Protein AF-A0A1Y3B2A4-F1 (afdb_monomer_lite)

Structure (mmCIF, N/CA/C/O backbone):
data_AF-A0A1Y3B2A4-F1
#
_entry.id   AF-A0A1Y3B2A4-F1
#
loop_
_atom_site.group_PDB
_atom_site.id
_atom_site.type_symbol
_atom_site.label_atom_id
_atom_site.label_alt_id
_atom_site.label_comp_id
_atom_site.label_asym_id
_atom_site.label_entity_id
_atom_site.label_seq_id
_atom_site.pdbx_PDB_ins_code
_atom_site.Cartn_x
_atom_site.Cartn_y
_atom_site.Cartn_z
_atom_site.occupancy
_atom_site.B_iso_or_equiv
_atom_site.auth_seq_id
_atom_site.auth_comp_id
_atom_site.auth_asym_id
_atom_site.auth_atom_id
_atom_site.pdbx_PDB_model_num
ATOM 1 N N . MET A 1 1 ? -4.646 20.336 -4.733 1.00 46.06 1 MET A N 1
ATOM 2 C CA . MET A 1 1 ? -3.640 19.332 -4.339 1.00 46.06 1 MET A CA 1
ATOM 3 C C . MET A 1 1 ? -4.442 18.161 -3.807 1.00 46.06 1 MET A C 1
ATOM 5 O O . MET A 1 1 ? -5.226 18.386 -2.896 1.00 46.06 1 MET A O 1
ATOM 9 N N . GLU A 1 2 ? -4.420 17.005 -4.473 1.00 53.12 2 GLU A N 1
ATOM 10 C CA . GLU A 1 2 ? -5.168 15.831 -3.998 1.00 53.12 2 GLU A CA 1
ATOM 11 C C . GLU A 1 2 ? -4.705 15.484 -2.585 1.00 53.12 2 GLU A C 1
ATOM 13 O O . GLU A 1 2 ? -3.504 15.336 -2.354 1.00 53.12 2 GLU A O 1
ATOM 18 N N . ASP A 1 3 ? -5.650 15.372 -1.654 1.00 67.69 3 ASP A N 1
ATOM 19 C CA . ASP A 1 3 ? -5.357 14.912 -0.305 1.00 67.69 3 ASP A CA 1
ATOM 20 C C . ASP A 1 3 ? -4.855 13.459 -0.384 1.00 67.69 3 ASP A C 1
ATOM 22 O O . ASP A 1 3 ? -5.584 12.515 -0.733 1.00 67.69 3 ASP A O 1
ATOM 26 N N . CYS A 1 4 ? -3.548 13.302 -0.177 1.00 69.38 4 CYS A N 1
ATOM 27 C CA . CYS A 1 4 ? -2.842 12.034 -0.314 1.00 69.38 4 CYS A CA 1
ATOM 28 C C . CYS A 1 4 ? -2.906 11.192 0.968 1.00 69.38 4 CYS A C 1
ATOM 30 O O . CYS A 1 4 ? -2.397 10.073 0.950 1.00 69.38 4 CYS A O 1
ATOM 32 N N . GLY A 1 5 ? -3.571 11.682 2.023 1.00 84.75 5 GLY A N 1
ATOM 33 C CA . GLY A 1 5 ? -3.589 11.050 3.339 1.00 84.75 5 GLY A CA 1
ATOM 34 C C . GLY A 1 5 ? -2.434 11.494 4.232 1.00 84.75 5 GLY A C 1
ATOM 35 O O . GLY A 1 5 ? -1.621 12.338 3.853 1.00 84.75 5 GLY A O 1
ATOM 36 N N . GLN A 1 6 ? -2.375 10.914 5.429 1.00 93.00 6 GLN A N 1
ATOM 37 C CA . GLN A 1 6 ? -1.330 11.156 6.429 1.00 93.00 6 GLN A CA 1
ATOM 38 C C . GLN A 1 6 ? -0.489 9.899 6.626 1.00 93.00 6 GLN A C 1
ATOM 40 O O . GLN A 1 6 ? -0.914 8.806 6.252 1.00 93.00 6 GLN A O 1
ATOM 45 N N . SER A 1 7 ? 0.715 10.042 7.181 1.00 96.31 7 SER A N 1
ATOM 46 C CA . SER A 1 7 ? 1.572 8.881 7.397 1.00 96.31 7 SER A CA 1
ATOM 47 C C . SER A 1 7 ? 0.946 7.922 8.412 1.00 96.31 7 SER A C 1
ATOM 49 O O . SER A 1 7 ? 0.310 8.334 9.386 1.00 96.31 7 SER A O 1
ATOM 51 N N . LEU A 1 8 ? 1.145 6.622 8.202 1.00 96.44 8 LEU A N 1
ATOM 52 C CA . LEU A 1 8 ? 0.696 5.593 9.129 1.00 96.44 8 LEU A CA 1
ATOM 53 C C . LEU A 1 8 ? 1.376 5.758 10.488 1.00 96.44 8 LEU A C 1
ATOM 55 O O . LEU A 1 8 ? 0.761 5.450 11.500 1.00 96.44 8 LEU A O 1
ATOM 59 N N . TYR A 1 9 ? 2.608 6.274 10.519 1.00 96.31 9 TYR A N 1
ATOM 60 C CA . TYR A 1 9 ? 3.305 6.591 11.765 1.00 96.31 9 TYR A CA 1
ATOM 61 C C . TYR A 1 9 ? 2.518 7.593 12.621 1.00 96.31 9 TYR A C 1
ATOM 63 O O . TYR A 1 9 ? 2.319 7.354 13.808 1.00 96.31 9 TYR A O 1
ATOM 71 N N . ASP A 1 10 ? 2.020 8.672 12.011 1.00 95.62 10 ASP A N 1
ATOM 72 C CA . ASP A 1 10 ? 1.317 9.743 12.730 1.00 95.62 10 ASP A CA 1
ATOM 73 C C . ASP A 1 10 ? -0.091 9.336 13.184 1.00 95.62 10 ASP A C 1
ATOM 75 O O . ASP A 1 10 ? -0.635 9.910 14.127 1.00 95.62 10 ASP A O 1
ATOM 79 N N . GLN A 1 11 ? -0.709 8.370 12.497 1.00 92.56 11 GLN A N 1
ATOM 80 C CA . GLN A 1 11 ? -2.109 8.001 12.715 1.00 92.56 11 GLN A CA 1
ATOM 81 C C . GLN A 1 11 ? -2.312 6.607 13.317 1.00 92.56 11 GLN A C 1
ATOM 83 O O . GLN A 1 11 ? -3.459 6.216 13.518 1.00 92.56 11 GLN A O 1
ATOM 88 N N . MET A 1 12 ? -1.243 5.860 13.613 1.00 91.25 12 MET A N 1
ATOM 89 C CA . MET A 1 12 ? -1.319 4.445 14.004 1.00 91.25 12 MET A CA 1
ATOM 90 C C . MET A 1 12 ? -2.288 4.188 15.167 1.00 91.25 12 MET A C 1
ATOM 92 O O . MET A 1 12 ? -3.070 3.240 15.112 1.00 91.25 12 MET A O 1
ATOM 96 N N . ASP A 1 13 ? -2.280 5.061 16.175 1.00 94.44 13 ASP A N 1
ATOM 97 C CA . ASP A 1 13 ? -3.105 4.930 17.382 1.00 94.44 13 ASP A CA 1
ATOM 98 C C . ASP A 1 13 ? -4.601 5.210 17.141 1.00 94.44 13 ASP A C 1
ATOM 100 O O . ASP A 1 13 ? -5.437 4.919 17.997 1.00 94.44 13 ASP A O 1
ATOM 104 N N . ASN A 1 14 ? -4.965 5.752 15.973 1.00 95.12 14 ASN A N 1
ATOM 105 C CA . ASN A 1 14 ? -6.351 6.071 15.624 1.00 95.12 14 ASN A CA 1
ATOM 106 C C . ASN A 1 14 ? -7.102 4.892 14.990 1.00 95.12 14 ASN A C 1
ATOM 108 O O . ASN A 1 14 ? -8.309 4.997 14.766 1.00 95.12 14 ASN A O 1
ATOM 112 N N . TYR A 1 15 ? -6.414 3.789 14.686 1.00 95.25 15 TYR A N 1
ATOM 113 C CA . TYR A 1 15 ? -6.976 2.690 13.908 1.00 95.25 15 TYR A CA 1
ATOM 114 C C . TYR A 1 15 ? -7.183 1.420 14.719 1.00 95.25 15 TYR A C 1
ATOM 116 O O . TYR A 1 15 ? -6.395 1.042 15.585 1.00 95.25 15 TYR A O 1
ATOM 124 N N . GLN A 1 16 ? -8.253 0.710 14.383 1.00 96.44 16 GLN A N 1
ATOM 125 C CA . GLN A 1 16 ? -8.559 -0.591 14.951 1.00 96.44 16 GLN A CA 1
ATOM 126 C C . GLN A 1 16 ? -7.655 -1.680 14.350 1.00 96.44 16 GLN A C 1
ATOM 128 O O . GLN A 1 16 ? -7.220 -1.571 13.199 1.00 96.44 16 GLN A O 1
ATOM 133 N N . PRO A 1 17 ? -7.434 -2.807 15.057 1.00 96.31 17 PRO A N 1
ATOM 134 C CA . PRO A 1 17 ? -6.597 -3.900 14.556 1.00 96.31 17 PRO A CA 1
ATOM 135 C C . PRO A 1 17 ? -6.990 -4.414 13.162 1.00 96.31 17 PRO A C 1
ATOM 137 O O . PRO A 1 17 ? -6.128 -4.790 12.369 1.00 96.31 17 PRO A O 1
ATOM 140 N N . LEU A 1 18 ? -8.289 -4.410 12.838 1.00 96.69 18 LEU A N 1
ATOM 141 C CA . LEU A 1 18 ? -8.784 -4.835 11.526 1.00 96.69 18 LEU A CA 1
ATOM 142 C C . LEU A 1 18 ? -8.391 -3.863 10.401 1.00 96.69 18 LEU A C 1
ATOM 144 O O . LEU A 1 18 ? -8.101 -4.302 9.289 1.00 96.69 18 LEU A O 1
ATOM 148 N N . GLU A 1 19 ? -8.354 -2.565 10.690 1.00 97.31 19 GLU A N 1
ATOM 149 C CA . GLU A 1 19 ? -7.953 -1.524 9.741 1.00 97.31 19 GLU A CA 1
ATOM 150 C C . GLU A 1 19 ? -6.446 -1.617 9.465 1.00 97.31 19 GLU A C 1
ATOM 152 O O . GLU A 1 19 ? -6.031 -1.663 8.309 1.00 97.31 19 GLU A O 1
ATOM 157 N N . ILE A 1 20 ? -5.630 -1.803 10.509 1.00 97.31 20 ILE A N 1
ATOM 158 C CA . ILE A 1 20 ? -4.185 -2.051 10.372 1.00 97.31 20 ILE A CA 1
ATOM 159 C C . ILE A 1 20 ? -3.904 -3.341 9.585 1.00 97.31 20 ILE A C 1
ATOM 161 O O . ILE A 1 20 ? -3.027 -3.374 8.719 1.00 97.31 20 ILE A O 1
ATOM 165 N N . LEU A 1 21 ? -4.679 -4.405 9.823 1.00 97.56 21 LEU A N 1
ATOM 166 C CA . LEU A 1 21 ? -4.565 -5.643 9.052 1.00 97.56 21 LEU A CA 1
ATOM 167 C C . LEU A 1 21 ? -4.920 -5.432 7.570 1.00 97.56 21 LEU A C 1
ATOM 169 O O . LEU A 1 21 ? -4.291 -6.038 6.701 1.00 97.56 21 LEU A O 1
ATOM 173 N N . SER A 1 22 ? -5.906 -4.582 7.265 1.00 97.12 22 SER A N 1
ATOM 174 C CA . SER A 1 22 ? -6.216 -4.189 5.885 1.00 97.12 22 SER A CA 1
ATOM 175 C C . SER A 1 22 ? -5.056 -3.433 5.246 1.00 97.12 22 SER A C 1
ATOM 177 O O . SER A 1 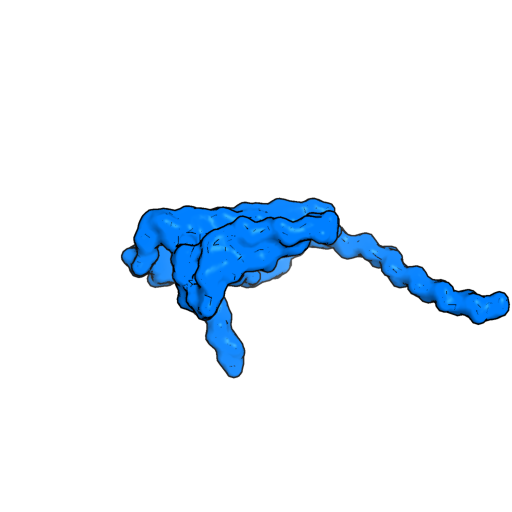22 ? -4.661 -3.771 4.132 1.00 97.12 22 SER A O 1
ATOM 179 N N . VAL A 1 23 ? -4.435 -2.497 5.969 1.00 97.56 23 VAL A N 1
ATOM 180 C CA . VAL A 1 23 ? -3.255 -1.772 5.480 1.00 97.56 23 VAL A CA 1
ATOM 181 C C . VAL A 1 23 ? -2.125 -2.738 5.111 1.00 97.56 23 VAL A C 1
ATOM 183 O O . VAL A 1 23 ? -1.595 -2.674 4.002 1.00 97.56 23 VAL A O 1
ATOM 186 N N . ALA A 1 24 ? -1.811 -3.699 5.983 1.00 97.88 24 ALA A N 1
ATOM 187 C CA . ALA A 1 24 ? -0.794 -4.715 5.710 1.00 97.88 24 ALA A CA 1
ATOM 188 C C . ALA A 1 24 ? -1.124 -5.572 4.471 1.00 97.88 24 ALA A C 1
ATOM 190 O O . ALA A 1 24 ? -0.240 -5.860 3.665 1.00 97.88 24 ALA A O 1
ATOM 191 N N . LYS A 1 25 ? -2.397 -5.947 4.281 1.00 97.75 25 LYS A N 1
ATOM 192 C CA . LYS A 1 25 ? -2.859 -6.699 3.101 1.00 97.75 25 LYS A CA 1
ATOM 193 C C . LYS A 1 25 ? -2.733 -5.888 1.810 1.00 97.75 25 LYS A C 1
ATOM 195 O O . LYS A 1 25 ? -2.252 -6.427 0.817 1.00 97.75 25 LYS A O 1
ATOM 200 N N . GLN A 1 26 ? -3.124 -4.612 1.830 1.00 97.94 26 GLN A N 1
ATOM 201 C CA . GLN A 1 26 ? -3.004 -3.710 0.680 1.00 97.94 26 GLN A CA 1
ATOM 202 C C . GLN A 1 26 ? -1.538 -3.527 0.270 1.00 97.94 26 GLN A C 1
ATOM 204 O O . GLN A 1 26 ? -1.222 -3.604 -0.918 1.00 97.94 26 GLN A O 1
ATOM 209 N N . LEU A 1 27 ? -0.641 -3.343 1.249 1.00 97.94 27 LEU A N 1
ATOM 210 C CA . LEU A 1 27 ? 0.802 -3.271 1.018 1.00 97.94 27 LEU A CA 1
ATOM 211 C C . LEU A 1 27 ? 1.319 -4.573 0.409 1.00 97.94 27 LEU A C 1
ATOM 213 O O . LEU A 1 27 ? 1.933 -4.537 -0.652 1.00 97.94 27 LEU A O 1
ATOM 217 N N . LEU A 1 28 ? 1.031 -5.720 1.032 1.00 97.62 28 LEU A N 1
ATOM 218 C CA . LEU A 1 28 ? 1.485 -7.024 0.551 1.00 97.62 28 LEU A CA 1
ATOM 219 C C . LEU A 1 28 ? 1.039 -7.280 -0.892 1.00 97.62 28 LEU A C 1
ATOM 221 O O . LEU A 1 28 ? 1.854 -7.655 -1.730 1.00 97.62 28 LEU A O 1
ATOM 225 N N . LEU A 1 29 ? -0.239 -7.050 -1.194 1.00 96.56 29 LEU A N 1
ATOM 226 C CA . LEU A 1 29 ? -0.785 -7.278 -2.526 1.00 96.56 29 LEU A CA 1
ATOM 227 C C . LEU A 1 29 ? -0.178 -6.321 -3.561 1.00 96.56 29 LEU A C 1
ATOM 229 O O . LEU A 1 29 ? 0.240 -6.765 -4.629 1.00 96.56 29 LEU A O 1
ATOM 233 N N . GLY A 1 30 ? -0.066 -5.032 -3.229 1.00 96.19 30 GLY A N 1
ATOM 234 C CA . GLY A 1 30 ? 0.576 -4.039 -4.090 1.00 96.19 30 GLY A CA 1
ATOM 235 C C . GLY A 1 30 ? 2.040 -4.373 -4.381 1.00 96.19 30 GLY A C 1
ATOM 236 O O . GLY A 1 30 ? 2.457 -4.336 -5.538 1.00 96.19 30 GLY A O 1
ATOM 237 N N . PHE A 1 31 ? 2.804 -4.767 -3.357 1.00 96.94 31 PHE A N 1
ATOM 238 C CA . PHE A 1 31 ? 4.205 -5.155 -3.505 1.00 96.94 31 PHE A CA 1
ATOM 239 C C . PHE A 1 31 ? 4.382 -6.434 -4.311 1.00 96.94 31 PHE A C 1
ATOM 241 O O . PHE A 1 31 ? 5.213 -6.443 -5.210 1.00 96.94 31 PHE A O 1
ATOM 248 N N . VAL A 1 32 ? 3.588 -7.480 -4.063 1.00 95.75 32 VAL A N 1
ATOM 249 C CA . VAL A 1 32 ? 3.664 -8.726 -4.844 1.00 95.75 32 VAL A CA 1
ATOM 250 C C . VAL A 1 32 ? 3.395 -8.453 -6.323 1.00 95.75 32 VAL A C 1
ATOM 252 O O . VAL A 1 32 ? 4.127 -8.943 -7.180 1.00 95.75 32 VAL A O 1
ATOM 255 N N . ILE A 1 33 ? 2.384 -7.644 -6.647 1.00 95.00 33 ILE A N 1
ATOM 256 C CA . ILE A 1 33 ? 2.083 -7.285 -8.040 1.00 95.00 33 ILE A CA 1
ATOM 257 C C . ILE A 1 33 ? 3.241 -6.487 -8.652 1.00 95.00 33 ILE A C 1
ATOM 259 O O . ILE A 1 33 ? 3.696 -6.809 -9.751 1.00 95.00 33 ILE A O 1
ATOM 263 N N . ALA A 1 34 ? 3.754 -5.480 -7.942 1.00 94.31 34 ALA A N 1
ATOM 264 C CA . ALA A 1 34 ? 4.863 -4.660 -8.421 1.00 94.31 34 ALA A CA 1
ATOM 265 C C . ALA A 1 34 ? 6.164 -5.469 -8.593 1.00 94.31 34 ALA A C 1
ATOM 267 O O . ALA A 1 34 ? 6.881 -5.280 -9.575 1.00 94.31 34 ALA A O 1
ATOM 268 N N . GLU A 1 35 ? 6.452 -6.403 -7.688 1.00 95.19 35 GLU A N 1
ATOM 269 C CA . GLU A 1 35 ? 7.588 -7.322 -7.774 1.00 95.19 35 GLU A CA 1
ATOM 270 C C . GLU A 1 35 ? 7.465 -8.216 -9.012 1.00 95.19 35 GLU A C 1
ATOM 272 O O . GLU A 1 35 ? 8.406 -8.330 -9.795 1.00 95.19 35 GLU A O 1
ATOM 277 N N . LYS A 1 36 ? 6.288 -8.811 -9.243 1.00 93.62 36 LYS A N 1
ATOM 278 C CA . LYS A 1 36 ? 6.064 -9.709 -10.384 1.00 93.62 36 LYS A CA 1
ATOM 279 C C . LYS A 1 36 ? 6.117 -8.999 -11.733 1.00 93.62 36 LYS A C 1
ATOM 281 O O . LYS A 1 36 ? 6.601 -9.590 -12.694 1.00 93.62 36 LYS A O 1
ATOM 286 N N . LEU A 1 37 ? 5.617 -7.768 -11.815 1.00 91.94 37 LEU A N 1
ATOM 287 C CA . LEU A 1 37 ? 5.562 -7.017 -13.071 1.00 91.94 37 LEU A CA 1
ATOM 288 C C . LEU A 1 37 ? 6.858 -6.259 -13.374 1.00 91.94 37 LEU A C 1
ATOM 290 O O . LEU A 1 37 ? 7.225 -6.120 -14.540 1.00 91.94 37 LEU A O 1
ATOM 294 N N . PHE A 1 38 ? 7.542 -5.763 -12.342 1.00 92.75 38 PHE A N 1
ATOM 295 C CA . PHE A 1 38 ? 8.625 -4.792 -12.505 1.00 92.75 38 PHE A CA 1
ATOM 296 C C . PHE A 1 38 ? 9.892 -5.136 -11.724 1.00 92.75 38 PHE A C 1
ATOM 298 O O . PHE A 1 38 ? 10.787 -4.298 -11.673 1.00 92.75 38 PHE A O 1
ATOM 305 N N . GLU A 1 39 ? 9.993 -6.307 -11.086 1.00 95.12 39 GLU A N 1
ATOM 306 C CA . GLU A 1 39 ? 11.075 -6.605 -10.130 1.00 95.12 39 GLU A CA 1
ATOM 307 C C . GLU A 1 39 ? 11.246 -5.450 -9.111 1.00 95.12 39 GLU A C 1
ATOM 309 O O . GLU A 1 39 ? 12.365 -5.022 -8.821 1.00 95.12 39 GLU A O 1
ATOM 314 N N . PHE A 1 40 ? 10.123 -4.863 -8.667 1.00 95.88 40 PHE A N 1
ATOM 315 C CA . PHE A 1 40 ? 10.113 -3.681 -7.806 1.00 95.88 40 PHE A CA 1
ATOM 316 C C . PHE A 1 40 ? 10.595 -3.997 -6.387 1.00 95.88 40 PHE A C 1
ATOM 318 O O . PHE A 1 40 ? 10.145 -4.952 -5.759 1.00 95.88 40 PHE A O 1
ATOM 325 N N . GLU A 1 41 ? 11.443 -3.124 -5.851 1.00 96.00 41 GLU A N 1
ATOM 326 C CA . GLU A 1 41 ? 11.917 -3.124 -4.470 1.00 96.00 41 GLU A CA 1
ATOM 327 C C . GLU A 1 41 ? 11.860 -1.684 -3.933 1.00 96.00 41 GLU A C 1
ATOM 329 O O . GLU A 1 41 ? 12.496 -0.800 -4.507 1.00 96.00 41 GLU A O 1
ATOM 334 N N . HIS A 1 42 ? 11.163 -1.424 -2.817 1.00 95.69 42 HIS A N 1
ATOM 335 C CA . HIS A 1 42 ? 11.114 -0.068 -2.234 1.00 95.69 42 HIS A CA 1
ATOM 336 C C . HIS A 1 42 ? 12.445 0.361 -1.605 1.00 95.69 42 HIS A C 1
ATOM 338 O O . HIS A 1 42 ? 12.866 1.505 -1.751 1.00 95.69 42 HIS A O 1
ATOM 344 N N . ARG A 1 43 ? 13.091 -0.583 -0.904 1.00 96.19 43 ARG A N 1
ATOM 345 C CA . ARG A 1 43 ? 14.367 -0.472 -0.168 1.00 96.19 43 ARG A CA 1
ATOM 346 C C . ARG A 1 43 ? 14.406 0.456 1.048 1.00 96.19 43 ARG A C 1
ATOM 348 O O . ARG A 1 43 ? 15.330 0.317 1.838 1.00 96.19 43 ARG A O 1
ATOM 355 N N . ASP A 1 44 ? 13.399 1.300 1.241 1.00 96.56 44 ASP A N 1
ATOM 356 C CA . ASP A 1 44 ? 13.277 2.148 2.437 1.00 96.56 44 ASP A CA 1
ATOM 357 C C . ASP A 1 44 ? 11.819 2.276 2.912 1.00 96.56 44 ASP A C 1
ATOM 359 O O . ASP A 1 44 ? 11.223 3.352 2.955 1.00 96.56 44 ASP A O 1
ATOM 363 N N . LEU A 1 45 ? 11.153 1.135 3.119 1.00 96.69 45 LEU A N 1
ATOM 364 C CA . LEU A 1 45 ? 9.756 1.135 3.556 1.00 96.69 45 LEU A CA 1
ATOM 365 C C . LEU A 1 45 ? 9.677 1.194 5.086 1.00 96.69 45 LEU A C 1
ATOM 367 O O . LEU A 1 45 ? 9.814 0.178 5.764 1.00 96.69 45 LEU A O 1
ATOM 371 N N . HIS A 1 46 ? 9.395 2.378 5.614 1.00 96.06 46 HIS A N 1
ATOM 372 C CA . HIS A 1 46 ? 9.041 2.605 7.015 1.00 96.06 46 HIS A CA 1
ATOM 373 C C . HIS A 1 46 ? 7.633 3.209 7.129 1.00 96.06 46 HIS A C 1
ATOM 375 O O . HIS A 1 46 ? 7.068 3.670 6.138 1.00 96.06 46 HIS A O 1
ATOM 381 N N . LEU A 1 47 ? 7.057 3.254 8.337 1.00 97.00 47 LEU A N 1
ATOM 382 C CA . LEU A 1 47 ? 5.681 3.741 8.554 1.00 97.00 47 LEU A CA 1
ATOM 383 C C . LEU A 1 47 ? 5.452 5.181 8.055 1.00 97.00 47 LEU A C 1
ATOM 385 O O . LEU A 1 47 ? 4.358 5.500 7.601 1.00 97.00 47 LEU A O 1
ATOM 389 N N . GLY A 1 48 ? 6.491 6.024 8.070 1.00 96.69 48 GLY A N 1
ATOM 390 C CA . GLY A 1 48 ? 6.451 7.370 7.478 1.00 96.69 48 GLY A CA 1
ATOM 391 C C . GLY A 1 48 ? 6.226 7.406 5.953 1.00 96.69 48 GLY A C 1
ATOM 392 O O . GLY A 1 48 ? 5.668 8.374 5.451 1.00 96.69 48 GLY A O 1
ATOM 393 N N . ASN A 1 49 ? 6.588 6.338 5.230 1.00 97.19 49 ASN A N 1
ATOM 394 C CA . ASN A 1 49 ? 6.448 6.219 3.770 1.00 97.19 49 ASN A CA 1
ATOM 395 C C . ASN A 1 49 ? 5.159 5.492 3.352 1.00 97.19 49 ASN A C 1
ATOM 397 O O . ASN A 1 49 ? 4.952 5.181 2.177 1.00 97.19 49 ASN A O 1
ATOM 401 N N . ILE A 1 50 ? 4.277 5.218 4.314 1.00 97.62 50 ILE A N 1
ATOM 402 C CA . ILE A 1 50 ? 2.967 4.613 4.099 1.00 97.62 50 ILE A CA 1
ATOM 403 C C . ILE A 1 50 ? 1.934 5.678 4.434 1.00 97.62 50 ILE A C 1
ATOM 405 O O . ILE A 1 50 ? 1.743 5.999 5.600 1.00 97.62 50 ILE A O 1
ATOM 409 N N . LEU A 1 51 ? 1.264 6.228 3.428 1.00 97.50 51 LEU A N 1
ATOM 410 C CA . LEU A 1 51 ? 0.138 7.128 3.632 1.00 97.50 51 LEU A CA 1
ATOM 411 C C . LEU A 1 51 ? -1.161 6.335 3.734 1.00 97.50 51 LEU A C 1
ATOM 413 O O . LEU A 1 51 ? -1.389 5.391 2.973 1.00 97.50 51 LEU A O 1
ATOM 417 N N . VAL A 1 52 ? -2.026 6.758 4.645 1.00 96.44 52 VAL A N 1
ATOM 418 C CA . VAL A 1 52 ? -3.361 6.209 4.865 1.00 96.44 52 VAL A CA 1
ATOM 419 C C . VAL A 1 52 ? -4.396 7.324 4.840 1.00 96.44 52 VAL A C 1
ATOM 421 O O . VAL A 1 52 ? -4.147 8.454 5.263 1.00 96.44 52 VAL A O 1
ATOM 424 N N . LYS A 1 53 ? -5.573 7.013 4.297 1.00 95.12 53 LYS A N 1
ATOM 425 C CA . LYS A 1 53 ? -6.737 7.902 4.325 1.00 95.12 53 LYS A CA 1
ATOM 426 C C . LYS A 1 53 ? -8.041 7.113 4.314 1.00 95.12 53 LYS A C 1
ATOM 428 O O . LYS A 1 53 ? -8.024 5.956 3.884 1.00 95.12 53 LYS A O 1
ATOM 433 N N . PRO A 1 54 ? -9.171 7.733 4.699 1.00 95.19 54 PRO A N 1
ATOM 434 C CA . PRO A 1 54 ? -10.480 7.124 4.530 1.00 95.19 54 PRO A CA 1
ATOM 435 C C . PRO A 1 54 ? -10.708 6.665 3.087 1.00 95.19 54 PRO A C 1
ATOM 437 O O . PRO A 1 54 ? -10.516 7.426 2.134 1.00 95.19 54 PRO A O 1
ATOM 440 N N . SER A 1 55 ? -11.109 5.408 2.927 1.00 94.94 55 SER A N 1
ATOM 441 C CA . SER A 1 55 ? -11.498 4.855 1.636 1.00 94.94 55 SER A CA 1
ATOM 442 C C . SER A 1 55 ? -12.950 5.232 1.337 1.00 94.94 55 SER A C 1
ATOM 444 O O . SER A 1 55 ? -13.826 4.914 2.140 1.00 94.94 55 SER A O 1
ATOM 446 N N . PRO A 1 56 ? -13.249 5.832 0.171 1.00 93.88 56 PRO A N 1
ATOM 447 C CA . PRO A 1 56 ? -14.629 6.017 -0.277 1.00 93.88 56 PRO A CA 1
ATOM 448 C C . PRO A 1 56 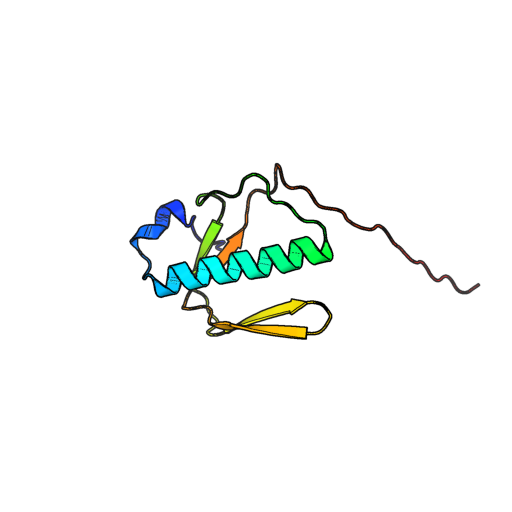? -15.249 4.714 -0.819 1.00 93.88 56 PRO A C 1
ATOM 450 O O . PRO A 1 56 ? -16.420 4.701 -1.188 1.00 93.88 56 PRO A O 1
ATOM 453 N N . TYR A 1 57 ? -14.471 3.628 -0.899 1.00 94.56 57 TYR A N 1
ATOM 454 C CA . TYR A 1 57 ? -14.887 2.335 -1.442 1.00 94.56 57 TYR A CA 1
ATOM 455 C C . TYR A 1 57 ? -14.881 1.260 -0.357 1.00 94.56 57 TYR A C 1
ATOM 457 O O . TYR A 1 57 ? -13.920 1.167 0.410 1.00 94.56 57 TYR A O 1
ATOM 465 N N . GLU A 1 58 ? -15.898 0.397 -0.337 1.00 95.12 58 GLU A N 1
ATOM 466 C CA . GLU A 1 58 ? -15.946 -0.777 0.550 1.00 95.12 58 GLU A CA 1
ATOM 467 C C . GLU A 1 58 ? -14.984 -1.884 0.100 1.00 95.12 58 GLU A C 1
ATOM 469 O O . GLU A 1 58 ? -14.396 -2.579 0.926 1.00 95.12 58 GLU A O 1
ATOM 474 N N . GLN A 1 59 ? -14.802 -2.023 -1.215 1.00 96.38 59 GLN A N 1
ATOM 475 C CA . GLN A 1 59 ? -13.957 -3.030 -1.850 1.00 96.38 59 GLN A CA 1
ATOM 476 C C . GLN A 1 59 ? -12.889 -2.358 -2.712 1.00 96.38 59 GLN A C 1
ATOM 478 O O . GLN A 1 59 ? -13.169 -1.424 -3.464 1.00 96.38 59 GLN A O 1
ATOM 483 N N . LEU A 1 60 ? -11.669 -2.872 -2.628 1.00 96.62 60 LEU A N 1
ATOM 484 C CA . LEU A 1 60 ? -10.537 -2.500 -3.464 1.00 96.62 60 LEU A CA 1
ATOM 485 C C . LEU A 1 60 ? -10.330 -3.580 -4.520 1.00 96.62 60 LEU A C 1
ATOM 487 O O . LEU A 1 60 ? -10.452 -4.770 -4.232 1.00 96.62 60 LEU A O 1
ATOM 491 N N . THR A 1 61 ? -10.014 -3.163 -5.744 1.00 95.94 61 THR A N 1
ATOM 492 C CA . THR A 1 61 ? -9.762 -4.072 -6.866 1.00 95.94 61 THR A CA 1
ATOM 493 C C . THR A 1 61 ? -8.330 -3.909 -7.349 1.00 95.94 61 THR A C 1
ATOM 495 O O . THR A 1 61 ? -7.907 -2.807 -7.691 1.00 95.94 61 THR A O 1
ATOM 498 N N . TYR A 1 62 ? -7.608 -5.022 -7.408 1.00 94.44 62 TYR A N 1
ATOM 499 C CA . TYR A 1 62 ? -6.263 -5.131 -7.957 1.00 94.44 62 TYR A CA 1
ATOM 500 C C . TYR A 1 62 ? -6.301 -6.005 -9.208 1.00 94.44 62 TYR A C 1
ATOM 502 O O . TYR A 1 62 ? -7.140 -6.900 -9.316 1.00 94.44 62 TYR A O 1
ATOM 510 N N . VAL A 1 63 ? -5.391 -5.755 -10.147 1.00 92.19 63 VAL A N 1
ATOM 511 C CA . VAL A 1 63 ? -5.311 -6.502 -11.407 1.00 92.19 63 VAL A CA 1
ATOM 512 C C . VAL A 1 63 ? -3.918 -7.093 -11.560 1.00 92.19 63 VAL A C 1
ATOM 514 O O . VAL A 1 63 ? -2.922 -6.379 -11.447 1.00 92.19 63 VAL A O 1
ATOM 517 N N . TYR A 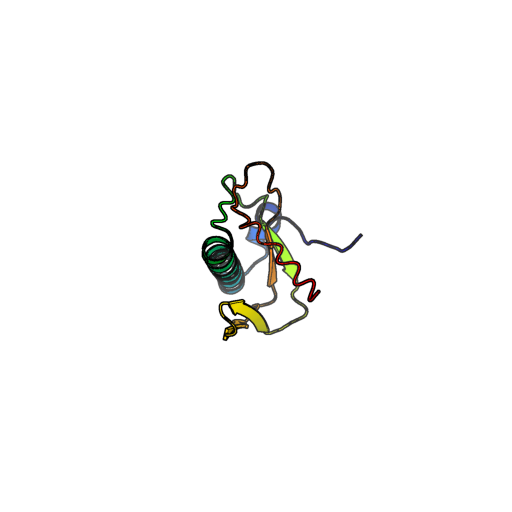1 64 ? -3.850 -8.395 -11.827 1.00 91.94 64 TYR A N 1
ATOM 518 C CA . TYR A 1 64 ? -2.610 -9.108 -12.126 1.00 91.94 64 TYR A CA 1
ATOM 519 C C . TYR A 1 64 ? -2.889 -10.237 -13.120 1.00 91.94 64 TYR A C 1
ATOM 521 O O . TYR A 1 64 ? -3.785 -11.040 -12.882 1.00 91.94 64 TYR A O 1
ATOM 529 N N . ASN A 1 65 ? -2.139 -10.301 -14.227 1.00 90.62 65 ASN A N 1
ATOM 530 C CA . ASN A 1 65 ? -2.340 -11.281 -15.309 1.00 90.62 65 ASN A CA 1
ATOM 531 C C . ASN A 1 65 ? -3.809 -11.401 -15.763 1.00 90.62 65 ASN A C 1
ATOM 533 O O . ASN A 1 65 ? -4.357 -12.500 -15.808 1.00 90.62 65 ASN A O 1
ATOM 537 N N . ASP A 1 66 ? -4.459 -10.264 -16.030 1.00 91.44 66 ASP A N 1
ATOM 538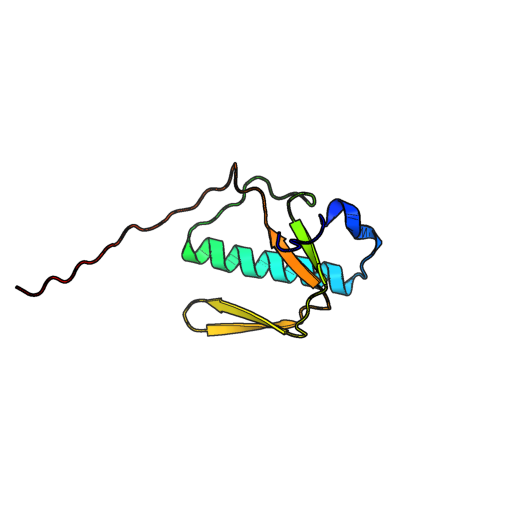 C CA . ASP A 1 66 ? -5.875 -10.171 -16.429 1.00 91.44 66 ASP A CA 1
ATOM 539 C C . ASP A 1 66 ? -6.884 -10.748 -15.413 1.00 91.44 66 ASP A C 1
ATOM 541 O O . ASP A 1 66 ? -8.072 -10.885 -15.707 1.00 91.44 66 ASP A O 1
ATOM 545 N N . GLN A 1 67 ? -6.440 -11.051 -14.188 1.00 92.12 67 GLN A N 1
ATOM 546 C CA . GLN A 1 67 ? -7.292 -11.490 -13.088 1.00 92.12 67 GLN A CA 1
ATOM 547 C C . GLN A 1 67 ? -7.574 -10.344 -12.119 1.00 92.12 67 GLN A C 1
ATOM 549 O O . GLN A 1 67 ? -6.674 -9.594 -11.732 1.00 92.12 67 GLN A O 1
ATOM 554 N N . PHE A 1 68 ? -8.833 -10.248 -11.691 1.00 94.19 68 PHE A N 1
ATOM 555 C CA . PHE A 1 68 ? -9.283 -9.298 -10.680 1.00 94.19 68 PHE A CA 1
ATOM 556 C C . PHE A 1 68 ? -9.178 -9.919 -9.287 1.00 94.19 68 PHE A C 1
ATOM 558 O O . PHE A 1 68 ? -9.789 -10.949 -9.003 1.00 94.19 68 PHE A O 1
ATOM 565 N N . LEU A 1 69 ? -8.428 -9.264 -8.405 1.00 93.38 69 LEU A N 1
ATOM 566 C CA . LEU A 1 69 ? -8.291 -9.618 -6.997 1.00 93.38 69 LEU A CA 1
ATOM 567 C C . LEU A 1 69 ? -9.022 -8.558 -6.173 1.00 93.38 69 LEU A C 1
ATOM 569 O O . LEU A 1 69 ? -8.644 -7.387 -6.187 1.00 93.38 69 LEU A O 1
ATOM 573 N N . GLN A 1 70 ? -10.084 -8.963 -5.479 1.00 94.50 70 GLN A N 1
ATOM 574 C CA . GLN A 1 70 ? -10.895 -8.067 -4.654 1.00 94.50 70 GLN A CA 1
ATOM 575 C C . GLN A 1 70 ? -10.603 -8.281 -3.172 1.00 94.50 70 GLN A C 1
ATOM 577 O O . GLN A 1 70 ? -10.476 -9.418 -2.713 1.00 94.50 70 GLN A O 1
ATOM 582 N N . MET A 1 71 ? -10.519 -7.190 -2.415 1.00 94.25 71 MET A N 1
ATOM 583 C CA . MET A 1 71 ? -10.395 -7.243 -0.960 1.00 94.25 71 MET A CA 1
ATOM 584 C C . MET A 1 71 ? -11.089 -6.053 -0.294 1.00 94.25 71 MET A C 1
ATOM 586 O O . MET A 1 71 ? -11.077 -4.957 -0.861 1.00 94.25 71 MET A O 1
ATOM 590 N N . PRO A 1 72 ? -11.661 -6.230 0.911 1.00 96.44 72 PRO A N 1
ATOM 591 C CA . PRO A 1 72 ? -12.305 -5.130 1.612 1.00 96.44 72 PRO A CA 1
ATOM 592 C C . PRO A 1 72 ? -11.274 -4.053 1.949 1.00 96.44 72 PRO A C 1
ATOM 594 O O . PRO A 1 72 ? -10.153 -4.364 2.351 1.00 96.44 72 PRO A O 1
ATOM 597 N N . SER A 1 73 ? -11.660 -2.786 1.810 1.00 96.00 73 SER A N 1
ATOM 598 C CA . SER A 1 73 ? -10.813 -1.654 2.206 1.00 96.00 73 SER A CA 1
ATOM 599 C C . SER A 1 73 ? -10.679 -1.551 3.724 1.00 96.00 73 SER A C 1
ATOM 601 O O . SER A 1 73 ? -9.671 -1.059 4.227 1.00 96.00 73 SER A O 1
ATOM 603 N N . ASN A 1 74 ? -11.694 -2.019 4.462 1.00 97.25 74 ASN A N 1
ATOM 604 C CA . ASN A 1 74 ? -11.854 -1.774 5.896 1.00 97.25 74 ASN A CA 1
ATOM 605 C C . ASN A 1 74 ? -11.640 -0.289 6.224 1.00 97.25 74 ASN A C 1
ATOM 607 O O . ASN A 1 74 ? -10.849 0.050 7.094 1.00 97.25 74 ASN A O 1
ATOM 611 N N . ASN A 1 75 ? -12.330 0.579 5.481 1.00 95.56 75 ASN A N 1
ATOM 612 C CA . ASN A 1 75 ? -12.340 2.034 5.636 1.00 95.56 75 ASN A CA 1
ATOM 613 C C . ASN A 1 75 ? -11.028 2.754 5.311 1.00 95.56 75 ASN A C 1
ATOM 615 O O . ASN A 1 75 ? -11.024 3.981 5.351 1.00 95.56 75 ASN A O 1
ATOM 619 N N . LEU A 1 76 ? -9.951 2.057 4.937 1.00 96.25 76 LEU A N 1
ATOM 620 C CA . LEU A 1 76 ? -8.660 2.681 4.640 1.00 96.25 76 LEU A CA 1
ATOM 621 C C . LEU A 1 76 ? -8.185 2.405 3.219 1.00 96.25 76 LEU A C 1
ATOM 623 O O . LEU A 1 76 ? -8.316 1.300 2.695 1.00 96.25 76 LEU A O 1
ATOM 627 N N . LEU A 1 77 ? -7.585 3.426 2.615 1.00 96.62 77 LEU A N 1
ATOM 628 C CA . LEU A 1 77 ? -6.815 3.329 1.385 1.00 96.62 77 LEU A CA 1
ATOM 629 C C . LEU A 1 77 ? -5.348 3.633 1.686 1.00 96.62 77 LEU A C 1
ATOM 631 O O . LEU A 1 77 ? -5.047 4.633 2.341 1.00 96.62 77 LEU A O 1
ATOM 635 N N . VAL A 1 78 ? -4.455 2.792 1.170 1.00 96.50 78 VAL A N 1
ATOM 636 C CA . VAL A 1 78 ? -3.007 2.913 1.361 1.00 96.50 78 VAL A CA 1
ATOM 637 C C . VAL A 1 78 ? -2.321 3.469 0.118 1.00 96.50 78 VAL A C 1
ATOM 639 O O . VAL A 1 78 ? -2.634 3.080 -1.008 1.00 96.50 78 VAL A O 1
ATOM 642 N N . LYS A 1 79 ? -1.321 4.329 0.320 1.00 95.69 79 LYS A N 1
ATOM 643 C CA . LYS A 1 79 ? -0.397 4.777 -0.725 1.00 95.69 79 LYS A CA 1
ATOM 644 C C . LYS A 1 79 ? 1.039 4.725 -0.216 1.00 95.69 79 LYS A C 1
ATOM 646 O O . LYS A 1 79 ? 1.353 5.309 0.812 1.00 95.69 79 LYS A O 1
ATOM 651 N N . VAL A 1 80 ? 1.913 4.050 -0.955 1.00 96.44 80 VAL A N 1
ATOM 652 C CA . VAL A 1 80 ? 3.358 4.060 -0.689 1.00 96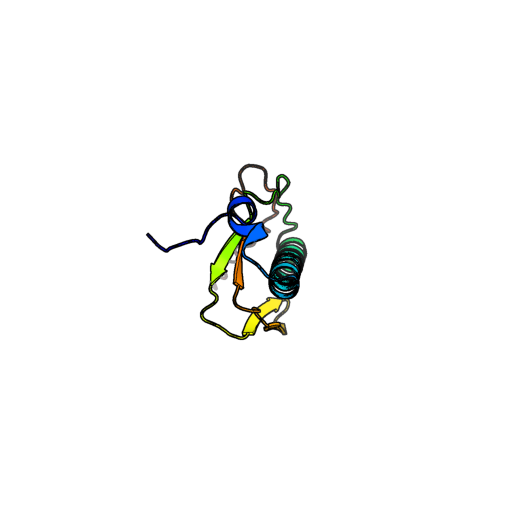.44 80 VAL A CA 1
ATOM 653 C C . VAL A 1 80 ? 3.980 5.267 -1.389 1.00 96.44 80 VAL A C 1
ATOM 655 O O . VAL A 1 80 ? 3.639 5.557 -2.539 1.00 96.44 80 VAL A O 1
ATOM 658 N N . ILE A 1 81 ? 4.852 5.985 -0.687 1.00 95.69 81 ILE A N 1
ATOM 659 C CA . ILE A 1 81 ? 5.559 7.172 -1.185 1.00 95.69 81 ILE A CA 1
ATOM 660 C C . ILE A 1 81 ? 7.068 7.041 -0.971 1.00 95.69 81 ILE A C 1
ATOM 662 O O . ILE A 1 81 ? 7.520 6.111 -0.322 1.00 95.69 81 ILE A O 1
ATOM 666 N N . ASP A 1 82 ? 7.811 8.021 -1.488 1.00 92.94 82 ASP A N 1
ATOM 667 C CA . ASP A 1 82 ? 9.271 8.116 -1.409 1.00 92.94 82 ASP A CA 1
ATOM 668 C C . ASP A 1 82 ? 10.009 6.930 -2.043 1.00 92.94 82 ASP A C 1
ATOM 670 O O . ASP A 1 82 ? 10.561 6.046 -1.394 1.00 92.94 82 ASP A O 1
ATOM 674 N N . THR A 1 83 ? 10.071 6.960 -3.372 1.00 89.94 83 THR A N 1
ATOM 675 C CA . THR A 1 83 ? 10.778 5.950 -4.159 1.00 89.94 83 THR A CA 1
ATOM 676 C C . THR A 1 83 ? 12.246 6.307 -4.411 1.00 89.94 83 THR A C 1
ATOM 678 O O . THR A 1 83 ? 12.824 5.827 -5.387 1.00 89.94 83 THR A O 1
ATOM 681 N N . THR A 1 84 ? 12.859 7.168 -3.587 1.00 93.06 84 THR A N 1
ATOM 682 C CA . THR A 1 84 ? 14.222 7.691 -3.813 1.00 93.06 84 THR A CA 1
ATOM 683 C C . THR A 1 84 ? 15.264 6.577 -3.926 1.00 93.06 84 THR A C 1
ATOM 685 O O . THR A 1 84 ? 16.141 6.630 -4.788 1.00 93.06 84 THR A O 1
ATOM 688 N N . PHE A 1 85 ? 15.138 5.534 -3.101 1.00 91.94 85 PHE A N 1
ATOM 689 C CA . PHE A 1 85 ? 16.029 4.369 -3.115 1.00 91.94 85 PHE A CA 1
ATOM 690 C C . PHE A 1 85 ? 15.436 3.149 -3.817 1.00 91.94 85 PHE A C 1
ATOM 692 O O . PHE A 1 85 ? 16.062 2.088 -3.822 1.00 91.94 85 PHE A O 1
ATOM 699 N N . SER A 1 86 ? 14.248 3.271 -4.412 1.00 93.94 86 SER A N 1
ATOM 700 C CA . SER A 1 86 ? 13.579 2.127 -5.017 1.00 93.94 86 SER A CA 1
ATOM 701 C C . SER A 1 86 ? 14.312 1.617 -6.256 1.00 93.94 86 SER A C 1
ATOM 703 O O . SER A 1 86 ? 14.910 2.372 -7.024 1.00 93.94 86 SER A O 1
ATOM 705 N N . ARG A 1 87 ? 14.226 0.307 -6.482 1.00 94.38 87 ARG A N 1
ATOM 706 C CA . ARG A 1 87 ? 14.702 -0.361 -7.694 1.00 94.38 87 ARG A CA 1
ATOM 707 C C . ARG A 1 87 ? 13.511 -0.932 -8.442 1.00 94.38 87 ARG A C 1
ATOM 709 O O . ARG A 1 87 ? 12.619 -1.505 -7.834 1.00 94.38 87 ARG A O 1
ATOM 716 N N . LEU A 1 88 ? 13.526 -0.809 -9.763 1.00 94.62 88 LEU A N 1
ATOM 717 C CA . LEU A 1 88 ? 12.630 -1.542 -10.647 1.00 94.62 88 LEU A CA 1
ATOM 718 C C . LEU A 1 88 ? 13.281 -1.751 -12.006 1.00 94.62 88 LEU A C 1
ATOM 720 O O . LEU A 1 88 ? 14.188 -1.017 -12.408 1.00 94.62 88 LEU A O 1
ATOM 724 N N . LYS A 1 89 ? 12.797 -2.751 -12.723 1.00 90.81 89 LYS A N 1
ATOM 725 C CA . LYS A 1 89 ? 13.220 -3.109 -14.065 1.00 90.81 89 LYS A CA 1
ATOM 726 C C . LYS A 1 89 ? 12.063 -2.888 -15.028 1.00 90.81 89 LYS A C 1
ATOM 728 O O . LYS A 1 89 ? 11.069 -3.606 -15.013 1.00 90.81 89 LYS A O 1
ATOM 733 N N . ILE A 1 90 ? 12.223 -1.903 -15.908 1.00 84.06 90 ILE A N 1
ATOM 734 C CA . ILE A 1 90 ? 11.310 -1.686 -17.033 1.00 84.06 90 ILE A CA 1
ATOM 735 C C . ILE A 1 90 ? 11.890 -2.403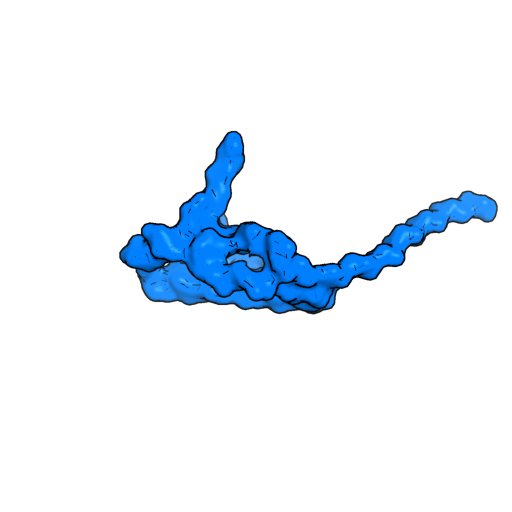 -18.247 1.00 84.06 90 ILE A C 1
ATOM 737 O O . ILE A 1 90 ? 12.916 -1.987 -18.792 1.00 84.06 90 ILE A O 1
ATOM 741 N N . SER A 1 91 ? 11.234 -3.469 -18.696 1.00 70.25 91 SER A N 1
ATOM 742 C CA . SER A 1 91 ? 11.555 -4.092 -19.980 1.00 70.25 91 SER A CA 1
ATOM 743 C C . SER A 1 91 ? 11.112 -3.153 -21.107 1.00 70.25 91 SER A C 1
ATOM 745 O O . SER A 1 91 ? 9.931 -3.067 -21.430 1.00 70.25 91 SER A O 1
ATOM 747 N N . LYS A 1 92 ? 12.055 -2.403 -21.690 1.00 56.91 92 LYS A N 1
ATOM 748 C CA . LYS A 1 92 ? 11.818 -1.577 -22.883 1.00 56.91 92 LYS A CA 1
ATOM 749 C C . LYS A 1 92 ? 11.570 -2.481 -24.095 1.00 56.91 92 LYS A C 1
ATOM 751 O O . LYS A 1 92 ? 12.513 -2.819 -24.801 1.00 56.91 92 LYS A O 1
ATOM 756 N N . PHE A 1 93 ? 10.317 -2.815 -24.381 1.00 56.41 93 PHE A N 1
ATOM 757 C CA . PHE A 1 93 ? 9.921 -3.209 -25.732 1.00 56.41 93 PHE A CA 1
ATOM 758 C C . PHE A 1 93 ? 8.938 -2.177 -26.267 1.00 56.41 93 PHE A C 1
ATOM 760 O O . PHE A 1 93 ? 7.761 -2.178 -25.926 1.00 56.41 93 PHE A O 1
ATOM 767 N N . ILE A 1 94 ? 9.452 -1.268 -27.096 1.00 55.16 94 ILE A N 1
ATOM 768 C CA . ILE A 1 94 ? 8.621 -0.472 -27.992 1.00 55.16 94 ILE A CA 1
ATOM 769 C C . ILE A 1 94 ? 8.616 -1.226 -29.320 1.00 55.16 94 ILE A C 1
ATOM 771 O O . ILE A 1 94 ? 9.612 -1.218 -30.040 1.00 55.16 94 ILE A O 1
ATOM 775 N N . ILE A 1 95 ? 7.522 -1.921 -29.619 1.00 52.81 95 ILE A N 1
ATOM 776 C CA . ILE A 1 95 ? 7.307 -2.525 -30.934 1.00 52.81 95 ILE A CA 1
ATOM 777 C C . ILE A 1 95 ? 6.574 -1.484 -31.780 1.00 52.81 95 ILE A C 1
ATOM 779 O O . ILE A 1 95 ? 5.373 -1.282 -31.624 1.00 52.81 95 ILE A O 1
ATOM 783 N N . PHE A 1 96 ? 7.298 -0.818 -32.678 1.00 51.06 96 PHE A N 1
ATOM 784 C CA . PHE A 1 96 ? 6.674 -0.121 -33.798 1.00 51.06 96 PHE A CA 1
ATOM 785 C C . PHE A 1 96 ? 6.474 -1.134 -34.925 1.00 51.06 96 PHE A C 1
ATOM 787 O O . PHE A 1 96 ? 7.424 -1.485 -35.621 1.00 51.06 96 PHE A O 1
ATOM 794 N N . LEU A 1 97 ? 5.243 -1.609 -35.109 1.00 54.25 97 LEU A N 1
ATOM 795 C CA . LEU A 1 97 ? 4.856 -2.237 -36.369 1.00 54.25 97 LEU A CA 1
ATOM 796 C C . LEU A 1 97 ? 4.546 -1.117 -37.365 1.00 54.25 97 LEU A C 1
ATOM 798 O O . LEU A 1 97 ? 3.438 -0.587 -37.391 1.00 54.25 97 LEU A O 1
ATOM 802 N N . VAL A 1 98 ? 5.537 -0.733 -38.166 1.00 53.66 98 VAL A N 1
ATOM 803 C CA . VAL A 1 98 ? 5.289 -0.054 -39.442 1.00 53.66 98 VAL A CA 1
ATOM 804 C C . VAL A 1 98 ? 5.197 -1.140 -40.504 1.00 53.66 98 VAL A C 1
ATOM 806 O O . VAL A 1 98 ? 6.204 -1.731 -40.883 1.00 53.66 98 VAL A O 1
ATOM 809 N N . ASN A 1 99 ? 3.972 -1.435 -40.937 1.00 51.00 99 ASN A N 1
ATOM 810 C CA . ASN A 1 99 ? 3.745 -2.191 -42.163 1.00 51.00 99 ASN A CA 1
ATOM 811 C C . ASN A 1 99 ? 4.158 -1.287 -43.332 1.00 51.00 99 ASN A C 1
ATOM 813 O O . ASN A 1 99 ? 3.543 -0.238 -43.531 1.00 51.00 99 ASN A O 1
ATOM 817 N N . GLY A 1 100 ? 5.222 -1.671 -44.037 1.00 53.16 100 GLY A N 1
ATOM 818 C CA . GLY A 1 100 ? 5.619 -1.121 -45.333 1.00 53.16 100 GLY A CA 1
ATOM 819 C C . GLY A 1 100 ? 5.310 -2.117 -46.435 1.00 53.16 100 GLY A C 1
ATOM 820 O O . GLY A 1 100 ? 5.472 -3.329 -46.165 1.00 53.16 100 GLY A O 1
#

Radius of gyration: 16.41 Å; chains: 1; bounding box: 32×31×63 Å

Secondary structure (DSSP, 8-state):
-----EEHHHHGGGS-HHHHHHHHHHHHHHHHHHHHHH--B-S---GGGEEEEE-S-SEEEEEETTEEEEEE-TTEEEEE---TT-B-------------

Organism: Euroglyphus maynei (NCBI:txid6958)

Sequence (100 aa):
MEDCGQSLYDQMDNYQPLEILSVAKQLLLGFVIAEKLFEFEHRDLHLGNILVKPSPYEQLTYVYNDQFLQMPSNNLLVKVIDTTFSRLKISKFIIFLVNG

InterPro domains:
  IPR000719 Protein kinase domain [PS50011] (1-100)
  IPR011009 Protein kinase-like domain superfamily [SSF56112] (1-89)

Foldseek 3Di:
DPCQAAFCVVCVVVDDPVLVVLLVVLVVVVVVQQCVPWVKDQPDDDSRQKGKDFDPDQWDWDDHPNDTDIDGNSRIDIDGDDSVVMDTHDDDDDDDPDDD

pLDDT: mean 89.61, std 13.82, range [46.06, 97.94]